Protein AF-A0A919ZX88-F1 (afdb_monomer_lite)

Structure (mmCIF, N/CA/C/O backbone):
data_AF-A0A919ZX88-F1
#
_entry.id   AF-A0A919ZX88-F1
#
loop_
_atom_site.group_PDB
_atom_site.id
_atom_site.type_symbol
_atom_site.label_atom_id
_atom_site.label_alt_id
_atom_site.label_comp_id
_atom_site.label_asym_id
_atom_site.label_entity_id
_atom_site.label_seq_id
_atom_site.pdbx_PDB_ins_code
_atom_site.Cartn_x
_atom_site.Cartn_y
_atom_site.Cartn_z
_atom_site.occupancy
_atom_site.B_iso_or_equiv
_atom_site.auth_seq_id
_atom_site.auth_comp_id
_atom_site.auth_asym_id
_atom_site.auth_atom_id
_atom_site.pdbx_PDB_model_num
ATOM 1 N N . MET A 1 1 ? -7.899 -3.814 -7.872 1.00 97.19 1 MET A N 1
ATOM 2 C CA . MET A 1 1 ? -7.421 -4.157 -6.511 1.00 97.19 1 MET A CA 1
ATOM 3 C C . MET A 1 1 ? -8.247 -3.419 -5.465 1.00 97.19 1 MET A C 1
ATOM 5 O O . MET A 1 1 ? -8.692 -2.306 -5.741 1.00 97.19 1 MET A O 1
ATOM 9 N N . VAL A 1 2 ? -8.458 -4.025 -4.297 1.00 98.38 2 VAL A N 1
ATOM 10 C CA . VAL A 1 2 ? -9.200 -3.422 -3.175 1.00 98.38 2 VAL A CA 1
ATOM 11 C C . VAL A 1 2 ? -8.378 -3.578 -1.901 1.00 98.38 2 VAL A C 1
ATOM 13 O O . VAL A 1 2 ? -7.965 -4.690 -1.581 1.00 98.38 2 VAL A O 1
ATOM 16 N N . PHE A 1 3 ? -8.140 -2.480 -1.187 1.00 98.25 3 PHE A N 1
ATOM 17 C CA . PHE A 1 3 ? -7.567 -2.530 0.152 1.00 98.25 3 PHE A CA 1
ATOM 18 C C . PHE A 1 3 ? -8.672 -2.754 1.178 1.00 98.25 3 PHE A C 1
ATOM 20 O O . PHE A 1 3 ? -9.785 -2.256 1.020 1.00 98.25 3 PHE A O 1
ATOM 27 N N . ARG A 1 4 ? -8.371 -3.504 2.229 1.00 97.50 4 ARG A N 1
ATOM 28 C CA . ARG A 1 4 ? -9.299 -3.863 3.289 1.00 97.50 4 ARG A CA 1
ATOM 29 C C . ARG A 1 4 ? -8.649 -3.568 4.632 1.00 97.50 4 ARG A C 1
ATOM 31 O O . ARG A 1 4 ? -7.744 -4.284 5.049 1.00 97.50 4 ARG A O 1
ATOM 38 N N . ARG A 1 5 ? -9.135 -2.524 5.299 1.00 96.06 5 ARG A N 1
ATOM 39 C CA . ARG A 1 5 ? -8.708 -2.162 6.645 1.00 96.06 5 ARG A CA 1
ATOM 40 C C . ARG A 1 5 ? -9.486 -2.974 7.675 1.00 96.06 5 ARG A C 1
ATOM 42 O O . ARG A 1 5 ? -10.718 -2.913 7.682 1.00 96.06 5 ARG A O 1
ATOM 49 N N . THR A 1 6 ? -8.781 -3.709 8.529 1.00 93.19 6 THR A N 1
ATOM 50 C CA . THR A 1 6 ? -9.354 -4.500 9.626 1.00 93.19 6 THR A CA 1
ATOM 51 C C . THR A 1 6 ? -9.018 -3.861 10.973 1.00 93.19 6 THR A C 1
ATOM 53 O O . THR A 1 6 ? -7.954 -4.073 11.539 1.00 93.19 6 THR A O 1
ATOM 56 N N . ASP A 1 7 ? -9.945 -3.071 11.518 1.00 85.69 7 ASP A N 1
ATOM 57 C CA . ASP A 1 7 ? -9.813 -2.497 12.864 1.00 85.69 7 ASP A CA 1
ATOM 58 C C . ASP A 1 7 ? -10.769 -3.236 13.817 1.00 85.69 7 ASP A C 1
ATOM 60 O O . ASP A 1 7 ? -11.931 -2.857 14.004 1.00 85.69 7 ASP A O 1
ATOM 64 N N . GLY A 1 8 ? -10.289 -4.341 14.397 1.00 83.62 8 GLY A N 1
ATOM 65 C CA . GLY A 1 8 ? -11.111 -5.252 15.202 1.00 83.62 8 GLY A CA 1
ATOM 66 C C . GLY A 1 8 ? -12.137 -6.000 14.343 1.00 83.62 8 GLY A C 1
ATOM 67 O O . GLY A 1 8 ? -11.773 -6.621 13.350 1.00 83.62 8 GLY A O 1
ATOM 68 N N . ASP A 1 9 ? -13.421 -5.925 14.709 1.00 85.44 9 ASP A N 1
ATOM 69 C CA . ASP A 1 9 ? -14.517 -6.561 13.953 1.00 85.44 9 ASP A CA 1
ATOM 70 C C . ASP A 1 9 ? -14.982 -5.731 12.740 1.00 85.44 9 ASP A C 1
ATOM 72 O O . ASP A 1 9 ? -15.820 -6.180 11.952 1.00 85.44 9 ASP A O 1
ATOM 76 N N . LYS A 1 10 ? -14.487 -4.494 12.592 1.00 89.31 10 LYS A N 1
ATOM 77 C CA . LYS A 1 10 ? -14.883 -3.610 11.498 1.00 89.31 10 LYS A CA 1
ATOM 78 C C . LYS A 1 10 ? -13.956 -3.793 10.303 1.00 89.31 10 LYS A C 1
ATOM 80 O O . LYS A 1 10 ? -12.740 -3.668 10.413 1.00 89.31 10 LYS A O 1
ATOM 85 N N . VAL A 1 11 ? -14.577 -4.005 9.148 1.00 94.81 11 VAL A N 1
ATOM 86 C CA . VAL A 1 11 ? -13.909 -4.129 7.856 1.00 94.81 11 VAL A CA 1
ATOM 87 C C . VAL A 1 11 ? -14.315 -2.952 6.978 1.00 94.81 11 VAL A C 1
ATOM 89 O O . VAL A 1 11 ? -15.505 -2.762 6.723 1.00 94.81 11 VAL A O 1
ATOM 92 N N . VAL A 1 12 ? -13.341 -2.165 6.522 1.00 96.38 12 VAL A N 1
ATOM 93 C CA . VAL A 1 12 ? -13.558 -1.064 5.572 1.00 96.38 12 VAL A CA 1
ATOM 94 C C . VAL A 1 12 ? -12.817 -1.373 4.284 1.00 96.38 12 VAL A C 1
ATOM 96 O O . VAL A 1 12 ? -11.613 -1.614 4.295 1.00 96.38 12 VAL A O 1
ATOM 99 N N . GLU A 1 13 ? -13.540 -1.374 3.169 1.00 97.75 13 GLU A N 1
ATOM 100 C CA . GLU A 1 13 ? -12.955 -1.578 1.849 1.00 97.75 13 GLU A CA 1
ATOM 101 C C . GLU A 1 13 ? -12.690 -0.234 1.172 1.00 97.75 13 GLU A C 1
ATOM 103 O O . GLU A 1 13 ? -13.547 0.653 1.144 1.00 97.75 13 GLU A O 1
ATOM 108 N N . ILE A 1 14 ? -11.487 -0.096 0.624 1.00 98.25 14 ILE A N 1
ATOM 109 C CA . ILE A 1 14 ? -11.008 1.100 -0.054 1.00 98.25 14 ILE A CA 1
ATOM 110 C C . ILE A 1 14 ? -10.467 0.680 -1.427 1.00 98.25 14 ILE A C 1
ATOM 112 O O . ILE A 1 14 ? -9.377 0.106 -1.527 1.00 98.25 14 ILE A O 1
ATOM 116 N N . PRO A 1 15 ? -11.230 0.886 -2.515 1.00 98.31 15 PRO A N 1
ATOM 117 C CA . PRO A 1 15 ? -10.756 0.589 -3.859 1.00 98.31 15 PRO A CA 1
ATOM 118 C C . PRO A 1 15 ? -9.502 1.400 -4.199 1.00 98.31 15 PRO A C 1
ATOM 120 O O . PRO A 1 15 ? -9.458 2.607 -3.971 1.00 98.31 15 PRO A O 1
ATOM 123 N N . ALA A 1 16 ? -8.507 0.758 -4.816 1.00 97.94 16 ALA A N 1
ATOM 124 C CA . ALA A 1 16 ? -7.297 1.428 -5.295 1.00 97.94 16 ALA A CA 1
ATOM 125 C C . ALA A 1 16 ? -7.580 2.218 -6.590 1.00 97.94 16 ALA A C 1
ATOM 127 O O . ALA A 1 16 ? -7.139 1.843 -7.675 1.00 97.94 16 ALA A O 1
ATOM 128 N N . LEU A 1 17 ? -8.393 3.273 -6.485 1.00 98.12 17 LEU A N 1
ATOM 129 C CA . LEU A 1 17 ? -8.831 4.133 -7.586 1.00 98.12 17 LEU A CA 1
ATOM 130 C C . LEU A 1 17 ? -8.624 5.604 -7.219 1.00 98.12 17 LEU A C 1
ATOM 132 O O . LEU A 1 17 ? -8.705 5.973 -6.052 1.00 98.12 17 LEU A O 1
ATOM 136 N N . LEU A 1 18 ? -8.450 6.460 -8.231 1.00 97.50 18 LEU A N 1
ATOM 137 C CA . LEU A 1 18 ? -8.194 7.898 -8.052 1.00 97.50 18 LEU A CA 1
ATOM 138 C C . LEU A 1 18 ? -9.226 8.610 -7.169 1.00 97.50 18 LEU A C 1
ATOM 140 O O . LEU A 1 18 ? -8.864 9.505 -6.418 1.00 97.50 18 LEU A O 1
ATOM 144 N N . ASN A 1 19 ? -10.493 8.196 -7.225 1.00 98.19 19 ASN A N 1
ATOM 145 C CA . ASN A 1 19 ? -11.563 8.797 -6.423 1.00 98.19 19 ASN A CA 1
ATOM 146 C C . ASN A 1 19 ? -11.391 8.585 -4.910 1.00 98.19 19 ASN A C 1
ATOM 148 O O . ASN A 1 19 ? -12.054 9.271 -4.141 1.00 98.19 19 ASN A O 1
ATOM 152 N N . PHE A 1 20 ? -10.549 7.633 -4.505 1.00 98.38 20 PHE A N 1
ATOM 153 C CA . PHE A 1 20 ? -10.243 7.333 -3.108 1.00 98.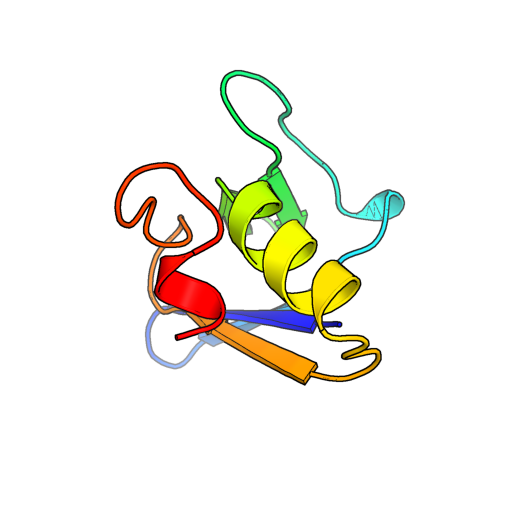38 20 PHE A CA 1
ATOM 154 C C . PHE A 1 20 ? -8.855 7.836 -2.703 1.00 98.38 20 PHE A C 1
ATOM 156 O O . PHE A 1 20 ? -8.448 7.606 -1.574 1.00 98.38 20 PHE A O 1
ATOM 163 N N . VAL A 1 21 ? -8.107 8.501 -3.591 1.00 98.31 21 VAL A N 1
ATOM 164 C CA . VAL A 1 21 ? -6.821 9.103 -3.217 1.00 98.31 21 VAL A CA 1
ATOM 165 C C . VAL A 1 21 ? -7.091 10.361 -2.397 1.00 98.31 21 VAL A C 1
ATOM 167 O O . VAL A 1 21 ? -7.749 11.285 -2.877 1.00 98.31 21 VAL A O 1
ATOM 170 N N . GLY A 1 22 ? -6.576 10.379 -1.171 1.00 97.31 22 GLY A N 1
ATOM 171 C CA . GLY A 1 22 ? -6.671 11.503 -0.248 1.00 97.31 22 GLY A CA 1
ATOM 172 C C . GLY A 1 22 ? -5.353 12.266 -0.161 1.00 97.31 22 GLY A C 1
ATOM 173 O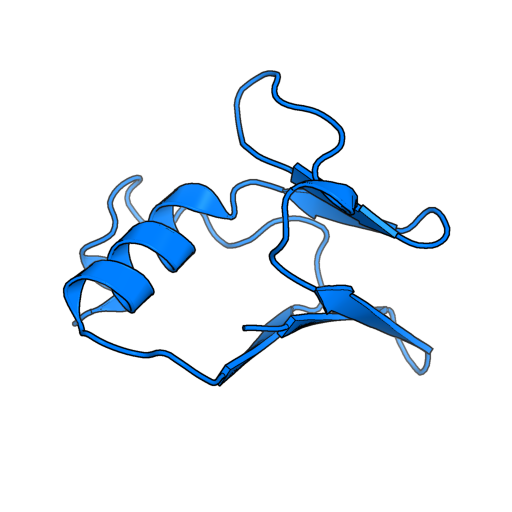 O . GLY A 1 22 ? -4.967 12.969 -1.099 1.00 97.31 22 GLY A O 1
ATOM 174 N N . ASN A 1 23 ? -4.647 12.142 0.963 1.00 95.69 23 ASN A N 1
ATOM 175 C CA . ASN A 1 23 ? -3.349 12.789 1.160 1.00 95.69 23 ASN A CA 1
ATOM 176 C C . ASN A 1 23 ? -2.243 12.225 0.239 1.00 95.69 23 ASN A C 1
ATOM 178 O O . ASN A 1 23 ? -2.109 11.015 0.048 1.00 95.69 23 ASN A O 1
ATOM 182 N N . THR A 1 24 ? -1.410 13.123 -0.298 1.00 97.19 24 THR A N 1
ATOM 183 C CA . THR A 1 24 ? -0.237 12.799 -1.134 1.00 97.19 24 THR A CA 1
ATOM 184 C C . THR A 1 24 ? 1.077 13.369 -0.584 1.00 97.19 24 THR A C 1
ATOM 186 O O . THR A 1 24 ? 2.076 13.474 -1.297 1.00 97.19 24 THR A O 1
ATOM 189 N N . THR A 1 25 ? 1.075 13.847 0.660 1.00 97.25 25 THR A N 1
ATOM 190 C CA . THR A 1 25 ? 2.273 14.357 1.332 1.00 97.25 25 THR A CA 1
ATOM 191 C C . THR A 1 25 ? 3.057 13.175 1.887 1.00 97.25 25 THR A C 1
ATOM 193 O O . THR A 1 25 ? 2.513 12.409 2.671 1.00 97.25 25 THR A O 1
ATOM 196 N N . LEU A 1 26 ? 4.337 13.058 1.521 1.00 96.06 26 LEU A N 1
ATOM 197 C CA . LEU A 1 26 ? 5.254 11.950 1.856 1.00 96.06 26 LEU A CA 1
ATOM 198 C C . LEU A 1 26 ? 4.936 10.603 1.193 1.00 96.06 26 LEU A C 1
ATOM 200 O O . LEU A 1 26 ? 5.881 9.931 0.792 1.00 96.06 26 LEU A O 1
ATOM 204 N N . SER A 1 27 ? 3.665 10.235 1.046 1.00 97.31 27 SER A N 1
ATOM 205 C CA . SER A 1 27 ? 3.249 9.007 0.363 1.00 97.31 27 SER A CA 1
ATOM 206 C C . SER A 1 27 ? 1.870 9.129 -0.283 1.00 97.31 27 SER A C 1
ATOM 208 O O . SER A 1 27 ? 1.191 10.143 -0.115 1.00 97.31 27 SER A O 1
ATOM 210 N N . THR A 1 28 ? 1.449 8.118 -1.048 1.00 98.12 28 THR A N 1
ATOM 211 C CA . THR A 1 28 ? 0.080 8.032 -1.577 1.00 98.12 28 THR A CA 1
ATOM 212 C C . THR A 1 28 ? -0.826 7.355 -0.553 1.00 98.12 28 THR A C 1
ATOM 214 O O . THR A 1 28 ? -0.564 6.232 -0.122 1.00 98.12 28 THR A O 1
ATOM 217 N N . THR A 1 29 ? -1.915 8.028 -0.187 1.00 98.44 29 THR A N 1
ATOM 218 C CA . THR A 1 29 ? -2.887 7.528 0.793 1.00 98.44 29 THR A CA 1
ATOM 219 C C . THR A 1 29 ? -4.240 7.294 0.138 1.00 98.44 29 THR A C 1
ATOM 221 O O . THR A 1 29 ? -4.726 8.143 -0.616 1.00 98.44 29 THR A O 1
ATOM 224 N N . LEU A 1 30 ? -4.850 6.141 0.421 1.00 98.44 30 LEU A N 1
ATOM 225 C CA . LEU A 1 30 ? -6.257 5.900 0.113 1.00 98.44 30 LEU A CA 1
ATOM 226 C C . LEU A 1 30 ? -7.119 6.196 1.333 1.00 98.44 30 LEU A C 1
ATOM 228 O O . LEU A 1 30 ? -6.779 5.780 2.436 1.00 98.44 30 LEU A O 1
ATOM 232 N N . GLU A 1 31 ? -8.257 6.840 1.113 1.00 97.75 31 GLU A N 1
ATOM 233 C CA . GLU A 1 31 ? -9.200 7.243 2.149 1.00 97.75 31 GLU A CA 1
ATOM 234 C C . GLU A 1 31 ? -10.625 6.822 1.769 1.00 97.75 31 GLU A C 1
ATOM 236 O O . GLU A 1 31 ? -11.065 6.993 0.630 1.00 97.75 31 GLU A O 1
ATOM 241 N N . ASN A 1 32 ? -11.367 6.273 2.730 1.00 96.81 32 ASN A N 1
ATOM 242 C CA . ASN A 1 32 ? -12.802 6.022 2.603 1.00 96.81 32 ASN A CA 1
ATOM 243 C C . ASN A 1 32 ? -13.466 5.993 3.984 1.00 96.81 32 ASN A C 1
ATOM 245 O O . ASN A 1 32 ? -12.922 5.418 4.924 1.00 96.81 32 ASN A O 1
ATOM 249 N N . ASP A 1 33 ? -14.652 6.590 4.113 1.00 93.06 33 ASP A N 1
ATOM 250 C CA . ASP A 1 33 ? -15.462 6.582 5.343 1.00 93.06 33 ASP A CA 1
ATOM 251 C C . ASP A 1 33 ? -14.707 6.983 6.634 1.00 93.06 33 ASP A C 1
ATOM 253 O O . ASP A 1 33 ? -15.008 6.497 7.728 1.00 93.06 33 ASP A O 1
ATOM 257 N N . GLY A 1 34 ? -13.72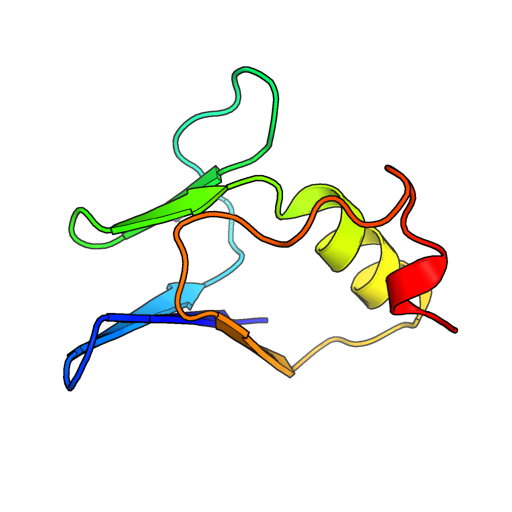2 7.882 6.519 1.00 93.31 34 GLY A N 1
ATOM 258 C CA . GLY A 1 34 ? -12.886 8.340 7.638 1.00 93.31 34 GLY A CA 1
ATOM 259 C C . GLY A 1 34 ? -11.758 7.382 8.042 1.00 93.31 34 GLY A C 1
ATOM 260 O O . GLY A 1 34 ? -11.141 7.593 9.083 1.00 93.31 34 GLY A O 1
ATOM 261 N N . TYR A 1 35 ? -11.497 6.347 7.243 1.00 95.56 35 TYR A N 1
ATOM 262 C CA . TYR A 1 35 ? -10.364 5.431 7.379 1.00 95.56 35 TYR A CA 1
ATOM 263 C C . TYR A 1 35 ? -9.361 5.686 6.270 1.00 95.56 35 TYR A C 1
ATOM 265 O O . TYR A 1 35 ? -9.744 6.031 5.152 1.00 95.56 35 TYR A O 1
ATOM 273 N N . GLU A 1 36 ? -8.091 5.449 6.577 1.00 96.81 36 GLU A N 1
ATOM 274 C CA . GLU A 1 36 ? -6.997 5.637 5.637 1.00 96.81 36 GLU A CA 1
ATOM 275 C C . GLU A 1 36 ? -6.009 4.469 5.658 1.00 96.81 36 GLU A C 1
ATOM 277 O O . GLU A 1 36 ? -5.843 3.778 6.674 1.00 96.81 36 GLU A O 1
ATOM 282 N N . ILE A 1 37 ? -5.377 4.251 4.504 1.00 98.19 37 ILE A N 1
ATOM 283 C CA . ILE A 1 37 ? -4.222 3.372 4.328 1.00 98.19 37 ILE A CA 1
ATOM 284 C C . ILE A 1 37 ? -3.183 4.142 3.509 1.00 98.19 37 ILE A C 1
ATOM 286 O O . ILE A 1 37 ? -3.415 4.453 2.337 1.00 98.19 37 ILE A O 1
ATOM 290 N N . SER A 1 38 ? -2.052 4.458 4.131 1.00 98.25 38 SER A N 1
ATOM 291 C CA . SER A 1 38 ? -0.938 5.198 3.539 1.00 98.25 38 SER A CA 1
ATOM 292 C C . SER A 1 38 ? 0.151 4.277 2.980 1.00 98.25 38 SER A C 1
ATOM 294 O O . SER A 1 38 ? 0.167 3.064 3.224 1.00 98.25 38 SER A O 1
ATOM 296 N N . THR A 1 39 ? 1.073 4.871 2.216 1.00 98.00 39 THR A N 1
ATOM 297 C CA . THR A 1 39 ? 2.290 4.203 1.716 1.00 98.00 39 THR A CA 1
ATOM 298 C C . THR A 1 39 ? 1.971 3.019 0.788 1.00 98.00 39 THR A C 1
ATOM 300 O O . THR A 1 39 ? 2.653 1.995 0.750 1.00 98.00 39 THR A O 1
ATOM 303 N N . ILE A 1 40 ? 0.905 3.148 -0.008 1.00 98.19 40 ILE A N 1
ATOM 304 C CA . ILE A 1 40 ? 0.416 2.083 -0.899 1.00 98.19 40 ILE A CA 1
ATOM 305 C C . ILE A 1 40 ? 1.300 1.884 -2.142 1.00 98.19 40 ILE A C 1
ATOM 307 O O . ILE A 1 40 ? 1.225 0.850 -2.808 1.00 98.19 40 ILE A O 1
ATOM 311 N N . GLU A 1 41 ? 2.094 2.889 -2.512 1.00 98.31 41 GLU A N 1
ATOM 312 C CA . GLU A 1 41 ? 2.719 3.010 -3.831 1.00 98.31 41 GLU A CA 1
ATOM 313 C C . GLU A 1 41 ? 3.741 1.912 -4.138 1.00 98.31 41 GLU A C 1
ATOM 315 O O . GLU A 1 41 ? 3.785 1.415 -5.264 1.00 98.31 41 GLU A O 1
ATOM 320 N N . HIS A 1 42 ? 4.539 1.483 -3.157 1.00 97.94 42 HIS A N 1
ATOM 321 C CA . HIS A 1 42 ? 5.549 0.443 -3.372 1.00 97.94 42 HIS A CA 1
ATOM 322 C C . HIS A 1 42 ? 4.914 -0.930 -3.598 1.00 97.94 42 HIS A C 1
ATOM 324 O O . HIS A 1 42 ? 5.365 -1.676 -4.474 1.00 97.94 42 HIS A O 1
ATOM 330 N N . LEU A 1 43 ? 3.844 -1.236 -2.860 1.00 98.12 43 LEU A N 1
ATOM 331 C CA . LEU A 1 43 ? 3.062 -2.455 -3.042 1.00 98.12 43 LEU A CA 1
ATOM 332 C C . LEU A 1 43 ? 2.323 -2.436 -4.384 1.00 98.12 43 LEU A C 1
ATOM 334 O O . LEU A 1 43 ? 2.397 -3.405 -5.137 1.00 98.12 43 LEU A O 1
ATOM 338 N N . LEU A 1 44 ? 1.658 -1.329 -4.729 1.00 97.69 44 LEU A N 1
ATOM 339 C CA . LEU A 1 44 ? 0.981 -1.203 -6.024 1.00 97.69 44 LEU A CA 1
ATOM 340 C C . LEU A 1 44 ? 1.961 -1.312 -7.198 1.00 97.69 44 LEU A C 1
ATOM 342 O O . LEU A 1 44 ? 1.637 -1.950 -8.197 1.00 97.69 44 LEU A O 1
ATOM 346 N N . SER A 1 45 ? 3.171 -0.763 -7.063 1.00 98.00 45 SER A N 1
ATOM 347 C CA . SER A 1 45 ? 4.250 -0.926 -8.043 1.00 98.00 45 SER A CA 1
ATOM 348 C C . SER A 1 45 ? 4.654 -2.398 -8.215 1.00 98.00 45 SER A C 1
ATOM 350 O O . SER A 1 45 ? 4.778 -2.872 -9.345 1.00 98.00 45 SER A O 1
ATOM 352 N N . ALA A 1 46 ? 4.774 -3.161 -7.121 1.00 98.12 46 ALA A N 1
ATOM 353 C CA . ALA A 1 46 ? 5.065 -4.596 -7.175 1.00 98.12 46 ALA A CA 1
ATOM 354 C C . ALA A 1 46 ? 3.947 -5.395 -7.868 1.00 98.12 46 ALA A C 1
ATOM 356 O O . ALA A 1 46 ? 4.211 -6.229 -8.738 1.00 98.12 46 ALA A O 1
ATOM 357 N N . LEU A 1 47 ? 2.689 -5.118 -7.521 1.00 97.88 47 LEU A N 1
ATOM 358 C CA . LEU A 1 47 ? 1.531 -5.801 -8.099 1.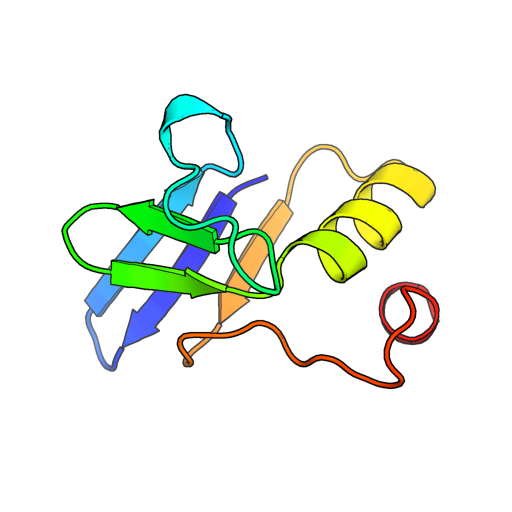00 97.88 47 LEU A CA 1
ATOM 359 C C . LEU A 1 47 ? 1.372 -5.482 -9.592 1.00 97.88 47 LEU A C 1
ATOM 361 O O . LEU A 1 47 ? 1.162 -6.386 -10.400 1.00 97.88 47 LEU A O 1
ATOM 365 N N . ALA A 1 48 ? 1.548 -4.217 -9.978 1.00 97.31 48 ALA A N 1
ATOM 366 C CA . ALA A 1 48 ? 1.533 -3.808 -11.379 1.00 97.31 48 ALA A CA 1
ATOM 367 C C . ALA A 1 48 ? 2.689 -4.446 -12.168 1.00 97.31 48 ALA A C 1
ATOM 369 O O . ALA A 1 48 ? 2.476 -4.976 -13.256 1.00 97.31 48 ALA A O 1
ATOM 370 N N . GLY A 1 49 ? 3.904 -4.451 -11.606 1.00 97.19 49 GLY A N 1
ATOM 371 C CA . GLY A 1 49 ? 5.088 -5.041 -12.235 1.00 97.19 49 GLY A CA 1
ATOM 372 C C . GLY A 1 49 ? 5.010 -6.560 -12.419 1.00 97.19 49 GLY A C 1
ATOM 373 O O . GLY A 1 49 ? 5.648 -7.097 -13.322 1.00 97.19 49 GLY A O 1
ATOM 374 N N . THR A 1 50 ? 4.208 -7.251 -11.604 1.00 97.31 50 THR A N 1
ATOM 375 C CA . THR A 1 50 ? 3.980 -8.706 -11.687 1.00 97.31 50 THR A CA 1
ATOM 376 C C . THR A 1 50 ? 2.729 -9.090 -12.483 1.00 97.31 50 THR A C 1
ATOM 378 O O . THR A 1 50 ? 2.501 -10.276 -12.717 1.00 97.31 50 THR A O 1
ATOM 381 N N . GLY A 1 51 ? 1.940 -8.115 -12.947 1.00 97.44 51 GLY A N 1
ATOM 382 C CA . GLY A 1 51 ? 0.731 -8.357 -13.738 1.00 97.44 51 GLY A CA 1
ATOM 383 C C . GLY A 1 51 ? -0.466 -8.845 -12.918 1.00 97.44 51 GLY A C 1
ATOM 384 O O . GLY A 1 51 ? -1.333 -9.533 -13.450 1.00 97.44 51 GLY A O 1
ATOM 385 N N . VAL A 1 52 ? -0.521 -8.526 -11.622 1.00 97.62 52 VAL A N 1
ATOM 386 C CA . VAL A 1 52 ? -1.698 -8.810 -10.795 1.00 97.62 52 VAL A CA 1
ATOM 387 C C . VAL A 1 52 ? -2.759 -7.747 -11.065 1.00 97.62 52 VAL A C 1
ATOM 389 O O . VAL A 1 52 ? -2.562 -6.582 -10.748 1.00 97.62 52 VAL A O 1
ATOM 392 N N . ASP A 1 53 ? -3.912 -8.144 -11.599 1.00 96.06 53 ASP A N 1
ATOM 393 C CA . ASP A 1 53 ? -5.028 -7.213 -11.839 1.00 96.06 53 ASP A CA 1
ATOM 394 C C . ASP A 1 53 ? -5.991 -7.133 -10.640 1.00 96.06 53 ASP A C 1
ATOM 396 O O . ASP A 1 53 ? -6.487 -6.068 -10.243 1.00 96.06 53 ASP A O 1
ATOM 400 N N . ASN A 1 54 ? -6.269 -8.299 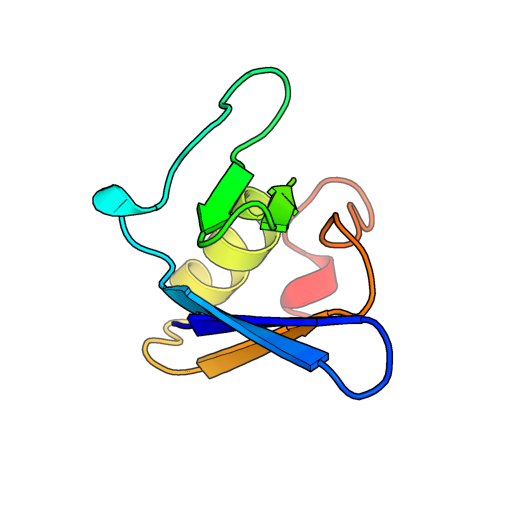-10.050 1.00 97.75 54 ASN A N 1
ATOM 401 C CA . ASN A 1 54 ? -7.330 -8.492 -9.071 1.00 97.75 54 ASN A CA 1
ATOM 402 C C . ASN A 1 54 ? -6.780 -9.156 -7.811 1.00 97.75 54 ASN A C 1
ATOM 404 O O . ASN A 1 54 ? -6.432 -10.334 -7.812 1.00 97.75 54 ASN A O 1
ATOM 408 N N . CYS A 1 55 ? -6.754 -8.401 -6.720 1.00 97.69 55 CYS A N 1
ATOM 409 C CA . CYS A 1 55 ? -6.448 -8.900 -5.389 1.00 97.69 55 CYS A CA 1
ATOM 410 C C . CYS A 1 55 ? -7.172 -8.065 -4.326 1.00 97.69 55 CYS A C 1
ATOM 412 O O . CYS A 1 55 ? -7.577 -6.920 -4.581 1.00 97.69 55 CYS A O 1
ATOM 414 N N . ILE A 1 56 ? -7.327 -8.673 -3.150 1.00 98.19 56 ILE A N 1
ATOM 415 C CA . ILE A 1 56 ? -7.692 -8.003 -1.903 1.00 98.19 56 ILE A CA 1
ATOM 416 C C . ILE A 1 56 ? -6.407 -7.879 -1.087 1.00 98.19 56 ILE A C 1
ATOM 418 O O . ILE A 1 56 ? -5.728 -8.882 -0.869 1.00 98.19 56 ILE A O 1
ATOM 422 N N . ILE A 1 57 ? -6.077 -6.662 -0.665 1.00 97.94 57 ILE A N 1
ATOM 423 C CA . ILE A 1 57 ? -4.959 -6.381 0.236 1.00 97.94 57 ILE A CA 1
ATOM 424 C C . ILE A 1 57 ? -5.546 -6.107 1.615 1.00 97.94 57 ILE A C 1
ATOM 426 O O . ILE A 1 57 ? -6.187 -5.080 1.803 1.00 97.94 57 ILE A O 1
ATOM 430 N N . GLU A 1 58 ? -5.354 -7.016 2.565 1.00 96.88 58 GLU A N 1
ATOM 431 C CA . GLU A 1 58 ? -5.827 -6.837 3.939 1.00 96.88 58 GLU A CA 1
ATOM 432 C C . GLU A 1 58 ? -4.706 -6.291 4.827 1.00 96.88 58 GLU A C 1
ATOM 434 O O . GLU A 1 58 ? -3.582 -6.792 4.782 1.00 96.88 58 GLU A O 1
ATOM 439 N N . CYS A 1 59 ? -5.005 -5.262 5.619 1.00 94.50 59 CYS A N 1
ATOM 440 C CA . CYS A 1 59 ? -4.094 -4.713 6.617 1.00 94.50 59 CYS A CA 1
ATOM 441 C C . CYS A 1 59 ? -4.860 -4.305 7.879 1.00 94.50 59 CYS A C 1
ATOM 443 O O . CYS A 1 59 ? -5.976 -3.793 7.807 1.00 94.50 59 CYS A O 1
ATOM 445 N N . ASP A 1 60 ? -4.242 -4.512 9.037 1.00 92.88 60 ASP A N 1
ATOM 446 C CA . ASP A 1 60 ? -4.783 -4.168 10.356 1.00 92.88 60 ASP A CA 1
ATOM 447 C C . ASP A 1 60 ? -4.328 -2.779 10.848 1.00 92.88 60 ASP A C 1
ATOM 449 O O . ASP A 1 60 ? -4.845 -2.250 11.831 1.00 92.88 60 ASP A O 1
ATOM 453 N N . GLY A 1 61 ? -3.387 -2.148 10.138 1.00 93.44 61 GLY A N 1
ATOM 454 C CA . GLY A 1 61 ? -2.849 -0.817 10.428 1.00 93.44 61 GLY A CA 1
ATOM 455 C C . GLY A 1 61 ? -3.127 0.234 9.340 1.00 93.44 61 GLY A C 1
ATOM 456 O O . GLY A 1 61 ? -3.598 -0.102 8.249 1.00 93.44 61 GLY A O 1
ATOM 457 N N . PRO A 1 62 ? -2.848 1.525 9.630 1.00 95.62 62 PRO A N 1
ATOM 458 C CA . PRO A 1 62 ? -3.085 2.660 8.722 1.00 95.62 62 PRO A CA 1
ATOM 459 C C . PRO A 1 62 ? -2.048 2.834 7.639 1.00 95.62 62 PRO A C 1
ATOM 461 O O . PRO A 1 62 ? -2.125 3.791 6.884 1.00 95.62 62 PRO A O 1
ATOM 464 N N . GLU A 1 63 ? -1.098 1.921 7.547 1.00 97.19 63 GLU A N 1
ATOM 465 C CA . GLU A 1 63 ? 0.030 2.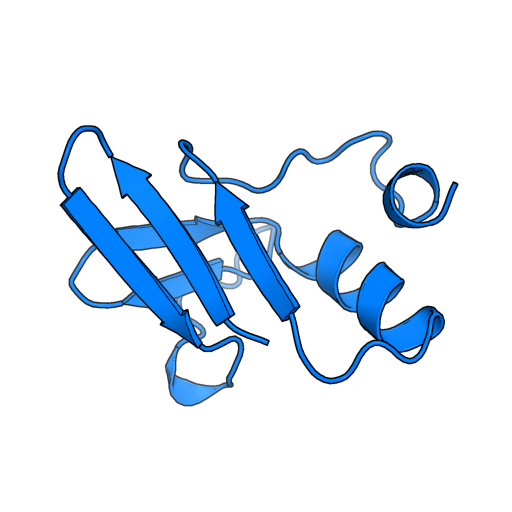048 6.654 1.00 97.19 63 GLU A CA 1
ATOM 466 C C . GLU A 1 63 ? 0.445 0.665 6.166 1.00 97.19 63 GLU A C 1
ATOM 468 O O . GLU A 1 63 ? 0.506 -0.295 6.942 1.00 97.19 63 GLU A O 1
ATOM 473 N N . ILE A 1 64 ? 0.738 0.566 4.872 1.00 97.81 64 ILE A N 1
ATOM 474 C CA . ILE A 1 64 ? 1.401 -0.610 4.320 1.00 97.81 64 ILE A CA 1
ATOM 475 C C . ILE A 1 64 ? 2.865 -0.597 4.772 1.00 97.81 64 ILE A C 1
ATOM 477 O O . ILE A 1 64 ? 3.518 0.441 4.666 1.00 97.81 64 ILE A O 1
ATOM 481 N N . PRO A 1 65 ? 3.423 -1.730 5.242 1.00 96.56 65 PRO A N 1
ATOM 482 C CA . PRO A 1 65 ? 4.817 -1.785 5.655 1.00 96.56 65 PRO A CA 1
ATOM 483 C C . PRO A 1 65 ? 5.753 -1.226 4.581 1.00 96.56 65 PRO A C 1
ATOM 485 O O . PRO A 1 65 ? 5.719 -1.658 3.434 1.00 96.56 65 PRO A O 1
ATOM 488 N N . ILE A 1 66 ? 6.637 -0.303 4.964 1.00 96.00 66 ILE A N 1
ATOM 489 C CA . ILE A 1 66 ? 7.614 0.284 4.034 1.00 96.00 66 ILE A CA 1
ATOM 490 C C . ILE A 1 66 ? 8.638 -0.745 3.530 1.00 96.00 66 ILE A C 1
ATOM 492 O O . ILE A 1 66 ? 9.303 -0.512 2.521 1.00 96.00 66 ILE A O 1
ATOM 496 N N . MET A 1 67 ? 8.753 -1.886 4.221 1.00 95.81 67 MET A N 1
ATOM 497 C CA . MET A 1 67 ? 9.730 -2.936 3.941 1.00 95.81 67 MET A CA 1
ATOM 498 C C . MET A 1 67 ? 11.154 -2.347 3.959 1.00 95.81 67 MET A C 1
ATOM 500 O O . MET A 1 67 ? 11.535 -1.709 4.942 1.00 95.81 67 MET A O 1
ATOM 504 N N . ASP A 1 68 ? 11.935 -2.515 2.892 1.00 95.75 68 ASP A N 1
ATOM 505 C CA . ASP A 1 68 ? 13.256 -1.900 2.712 1.00 95.75 68 ASP A CA 1
ATOM 506 C C . ASP A 1 68 ? 13.207 -0.546 1.978 1.00 95.75 68 ASP A C 1
ATOM 508 O O . ASP A 1 68 ? 14.246 0.014 1.624 1.00 95.75 68 ASP A O 1
ATOM 512 N N . GLY A 1 69 ? 12.007 -0.012 1.737 1.00 93.50 69 GLY A N 1
ATOM 513 C CA . GLY A 1 69 ? 11.780 1.191 0.940 1.00 93.50 69 GLY A CA 1
ATOM 514 C C . GLY A 1 69 ? 11.712 0.942 -0.567 1.00 93.50 69 GLY A C 1
ATOM 515 O O . GLY A 1 69 ? 11.589 1.901 -1.324 1.00 93.50 69 GLY A O 1
ATOM 516 N N . SER A 1 70 ? 11.776 -0.312 -1.020 1.00 96.31 70 SER A N 1
ATOM 517 C CA . SER A 1 70 ? 11.590 -0.699 -2.419 1.00 96.31 70 SER A CA 1
ATOM 518 C C . SER A 1 70 ? 10.370 -1.609 -2.606 1.00 96.31 70 SER A C 1
ATOM 520 O O . SER A 1 70 ? 9.729 -2.049 -1.654 1.00 96.31 70 SER A O 1
ATOM 522 N N . SER A 1 71 ? 10.059 -1.939 -3.861 1.00 97.25 71 SER A N 1
ATOM 523 C CA . SER A 1 71 ? 9.050 -2.951 -4.203 1.00 97.25 71 SER A CA 1
ATOM 524 C C . SER A 1 71 ? 9.569 -4.394 -4.109 1.00 97.25 71 SER A C 1
ATOM 526 O O . SER A 1 71 ? 8.785 -5.327 -4.249 1.00 97.25 71 SER A O 1
ATOM 528 N N . THR A 1 72 ? 10.876 -4.604 -3.906 1.00 96.50 72 THR A N 1
ATOM 529 C CA . THR A 1 72 ? 11.525 -5.919 -4.066 1.00 96.50 72 THR A CA 1
ATOM 530 C C . THR A 1 72 ? 10.957 -6.960 -3.107 1.00 96.50 72 THR A C 1
ATOM 532 O O . THR A 1 72 ? 10.625 -8.062 -3.538 1.00 96.50 72 THR A O 1
ATOM 535 N N . GLN A 1 73 ? 10.772 -6.593 -1.835 1.00 95.81 73 GLN A N 1
ATOM 536 C CA . GLN A 1 73 ? 10.291 -7.511 -0.794 1.00 95.81 73 GLN A CA 1
ATOM 537 C C . GLN A 1 73 ? 8.805 -7.888 -0.932 1.00 95.81 73 GLN A C 1
ATOM 539 O O . GLN A 1 73 ? 8.324 -8.758 -0.215 1.00 95.81 73 GLN A O 1
ATOM 544 N N . PHE A 1 74 ? 8.062 -7.231 -1.829 1.00 96.12 74 PHE A N 1
ATOM 545 C CA . PHE A 1 74 ? 6.686 -7.615 -2.160 1.00 96.12 74 PHE A CA 1
ATOM 546 C C . PHE A 1 74 ? 6.609 -8.603 -3.329 1.00 96.12 74 PHE A C 1
ATOM 548 O O . PHE A 1 74 ? 5.559 -9.201 -3.550 1.00 96.12 74 PHE A O 1
ATOM 555 N N . VAL A 1 75 ? 7.695 -8.761 -4.092 1.00 92.88 75 VAL A N 1
ATOM 556 C CA . VAL A 1 75 ? 7.765 -9.686 -5.233 1.00 92.88 75 VAL A CA 1
ATOM 557 C C . VAL A 1 75 ? 8.440 -11.006 -4.843 1.00 92.88 75 VAL A C 1
ATOM 559 O O . VAL A 1 75 ? 8.055 -12.048 -5.374 1.00 92.88 75 VAL A O 1
ATOM 562 N N . PHE A 1 76 ? 9.425 -10.968 -3.935 1.00 76.69 76 PHE A N 1
ATOM 563 C CA . PHE A 1 76 ? 10.271 -12.108 -3.560 1.00 76.69 76 PHE A CA 1
ATOM 564 C C . PHE A 1 76 ? 10.493 -12.227 -2.052 1.00 76.69 76 PHE A C 1
ATOM 566 O O . PHE A 1 76 ? 10.736 -11.181 -1.407 1.00 76.69 76 PHE A O 1
#

pLDDT: mean 96.03, std 3.64, range [76.69, 98.44]

Secondary structure (DSSP, 8-state):
-EEEEEETTEEEEEESSGGGB---SSS--EEETTEEEB--HHHHHHHHHHT----EEEESSSB---TTSSSHHHH-

Radius of gyration: 11.87 Å; chains: 1; bounding box: 29×26×29 Å

Foldseek 3Di:
DWEWAPADPDIDIFDPDPVQFDDPPPFTWGDDPHAIETRCVQLVVLCVVVVNDDDYHYDHDRYDDCVVVHNVVNND

Sequence (76 aa):
MVFRRTDGDKVVEIPALLNFVGNTTLSTTLENDGYEISTIEHLLSALAGTGVDNCIIECDGPEIPIMDGSSTQFVF